Protein AF-G6FTT4-F1 (afdb_monomer)

Sequence (65 aa):
MKVSNTRKDFHYKTAKKLLSQQKHVAHEKLNIKGLAKSRLAKSVNDAGCGQFLQILSIKLLRTAH

Radius of gyration: 13.19 Å; Cα contacts (8 Å, |Δi|>4): 15; chains: 1; bounding box: 34×22×34 Å

Structure (mmCIF, N/CA/C/O backbone):
data_AF-G6FTT4-F1
#
_entry.id   AF-G6FTT4-F1
#
loop_
_atom_site.group_PDB
_atom_site.id
_atom_site.type_symbol
_atom_site.label_atom_id
_atom_site.label_alt_id
_atom_site.label_comp_id
_atom_site.label_asym_id
_atom_site.label_entity_id
_atom_site.label_seq_id
_atom_site.pdbx_PDB_ins_code
_atom_site.Cartn_x
_atom_site.Cartn_y
_atom_site.Cartn_z
_atom_site.occupancy
_atom_site.B_iso_or_equiv
_atom_site.auth_seq_id
_atom_site.auth_comp_id
_atom_site.auth_asym_id
_atom_site.auth_atom_id
_atom_site.pdbx_PDB_model_num
ATOM 1 N N . MET A 1 1 ? 14.757 8.400 5.683 1.00 58.22 1 MET A N 1
ATOM 2 C CA . MET A 1 1 ? 13.798 7.677 6.557 1.00 58.22 1 MET A CA 1
ATOM 3 C C . MET A 1 1 ? 12.441 8.383 6.781 1.00 58.22 1 MET A C 1
ATOM 5 O O . MET A 1 1 ? 11.520 7.725 7.238 1.00 58.22 1 MET A O 1
ATOM 9 N N . LYS A 1 2 ? 12.247 9.669 6.416 1.00 62.56 2 LYS A N 1
ATOM 10 C CA . LYS A 1 2 ? 10.955 10.387 6.574 1.00 62.56 2 LYS A CA 1
ATOM 11 C C . LYS A 1 2 ? 9.863 9.971 5.571 1.00 62.56 2 LYS A C 1
ATOM 13 O O . LYS A 1 2 ? 8.752 9.651 5.972 1.00 62.56 2 LYS A O 1
ATOM 18 N N . VAL A 1 3 ? 10.202 9.881 4.282 1.00 66.69 3 VAL A N 1
ATOM 19 C CA . VAL A 1 3 ? 9.238 9.620 3.188 1.00 66.69 3 VAL A CA 1
ATOM 20 C C . VAL A 1 3 ? 8.526 8.263 3.317 1.00 66.69 3 VAL A C 1
ATOM 22 O O . VAL A 1 3 ? 7.337 8.142 3.034 1.00 66.69 3 VAL A O 1
ATOM 25 N N . SER A 1 4 ? 9.231 7.230 3.791 1.00 65.38 4 SER A N 1
ATOM 26 C CA . SER A 1 4 ? 8.657 5.886 3.966 1.00 65.38 4 SER A CA 1
ATOM 27 C C . SER A 1 4 ? 7.580 5.842 5.059 1.00 65.38 4 SER A C 1
ATOM 29 O O . SER A 1 4 ? 6.562 5.169 4.900 1.00 65.38 4 SER A O 1
ATOM 31 N N . ASN A 1 5 ? 7.769 6.602 6.143 1.00 68.88 5 ASN A N 1
ATOM 32 C CA . ASN A 1 5 ? 6.796 6.692 7.231 1.00 68.88 5 ASN A CA 1
ATOM 33 C C . ASN A 1 5 ? 5.565 7.505 6.817 1.00 68.88 5 ASN A C 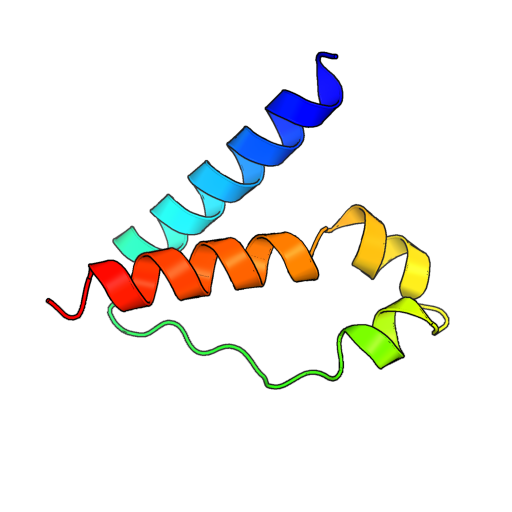1
ATOM 35 O O . ASN A 1 5 ? 4.448 7.091 7.112 1.00 68.88 5 ASN A O 1
ATOM 39 N N . THR A 1 6 ? 5.748 8.587 6.052 1.00 71.19 6 THR A N 1
ATOM 40 C CA . THR A 1 6 ? 4.636 9.361 5.475 1.00 71.19 6 THR A CA 1
ATOM 41 C C . THR A 1 6 ? 3.755 8.502 4.564 1.00 71.19 6 THR A C 1
ATOM 43 O O . THR A 1 6 ? 2.533 8.555 4.667 1.00 71.19 6 THR A O 1
ATOM 46 N N . ARG A 1 7 ? 4.355 7.650 3.721 1.00 71.75 7 ARG A N 1
ATOM 47 C CA . ARG A 1 7 ? 3.601 6.729 2.855 1.00 71.75 7 ARG A CA 1
ATOM 48 C C . ARG A 1 7 ? 2.789 5.714 3.665 1.00 71.75 7 ARG A C 1
ATOM 50 O O . ARG A 1 7 ? 1.623 5.480 3.363 1.00 71.75 7 ARG A O 1
ATOM 57 N N . LYS A 1 8 ? 3.373 5.148 4.729 1.00 72.75 8 LYS A N 1
A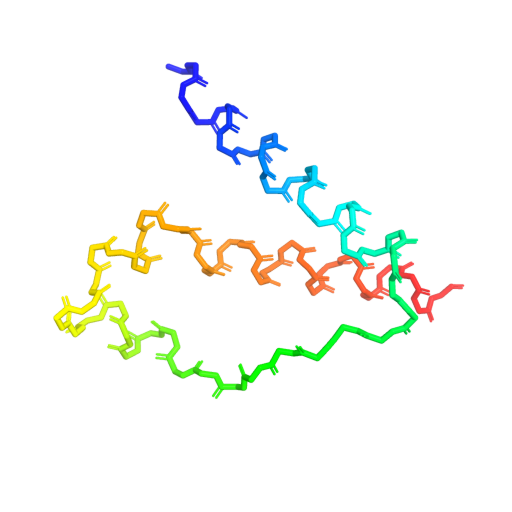TOM 58 C CA . LYS A 1 8 ? 2.650 4.246 5.641 1.00 72.75 8 LYS A CA 1
ATOM 59 C C . LYS A 1 8 ? 1.470 4.948 6.318 1.00 72.75 8 LYS A C 1
ATOM 61 O O . LYS A 1 8 ? 0.375 4.396 6.330 1.00 72.75 8 LYS A O 1
ATOM 66 N N . ASP A 1 9 ? 1.675 6.156 6.837 1.00 76.31 9 ASP A N 1
ATOM 67 C CA . ASP A 1 9 ? 0.625 6.936 7.502 1.00 76.31 9 ASP A CA 1
ATOM 68 C C . ASP A 1 9 ? -0.533 7.281 6.548 1.00 76.31 9 ASP A C 1
ATOM 70 O O . ASP A 1 9 ? -1.700 7.104 6.901 1.00 76.31 9 ASP A O 1
ATOM 74 N N . PHE A 1 10 ? -0.225 7.658 5.301 1.00 78.75 10 PHE A N 1
ATOM 75 C CA . PHE A 1 10 ? -1.234 7.872 4.260 1.00 78.75 10 PHE A CA 1
ATOM 76 C C . PHE A 1 10 ? -2.078 6.615 4.011 1.00 78.75 10 PHE A C 1
ATOM 78 O O . PHE A 1 10 ? -3.308 6.689 4.014 1.00 78.75 10 PHE A O 1
ATOM 85 N N . HIS A 1 11 ? -1.448 5.444 3.868 1.00 73.31 11 HIS A N 1
ATOM 86 C CA . HIS A 1 11 ? -2.182 4.189 3.688 1.00 73.31 11 HIS A CA 1
ATOM 87 C C . HIS A 1 11 ? -3.093 3.872 4.881 1.00 73.31 11 HIS A C 1
ATOM 89 O O . HIS A 1 11 ? -4.249 3.493 4.682 1.00 73.31 11 HIS A O 1
ATOM 95 N N . TYR A 1 12 ? -2.617 4.070 6.115 1.00 78.19 12 TYR A N 1
ATOM 96 C CA . TYR A 1 12 ? -3.416 3.829 7.319 1.00 78.19 12 TYR A CA 1
AT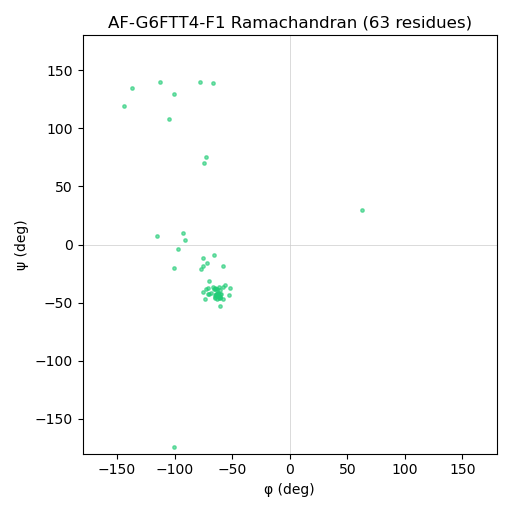OM 97 C C . TYR A 1 12 ? -4.611 4.773 7.440 1.00 78.19 12 TYR A C 1
ATOM 99 O O . TYR A 1 12 ? -5.71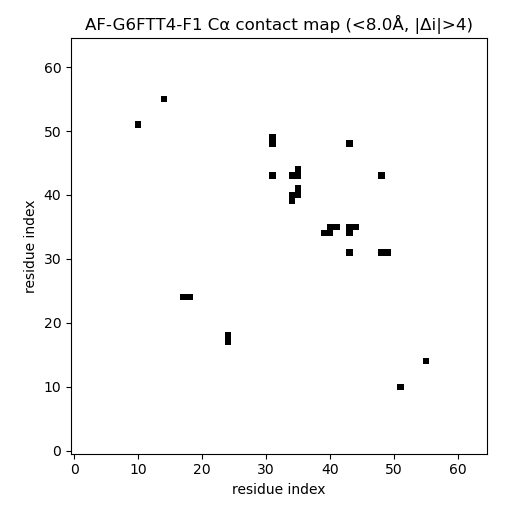1 4.320 7.765 1.00 78.19 12 TYR A O 1
ATOM 107 N N . LYS A 1 13 ? -4.418 6.066 7.165 1.00 81.56 13 LYS A N 1
ATOM 108 C CA . LYS A 1 13 ? -5.491 7.069 7.213 1.00 81.56 13 LYS A CA 1
ATOM 109 C C . LYS A 1 13 ? -6.555 6.797 6.157 1.00 81.56 13 LYS A C 1
ATOM 111 O O . LYS A 1 13 ? -7.739 6.780 6.487 1.00 81.56 13 LYS A O 1
ATOM 116 N N . THR A 1 14 ? -6.141 6.492 4.929 1.00 77.00 14 THR A N 1
ATOM 117 C CA . THR A 1 14 ? -7.055 6.137 3.837 1.00 77.00 14 THR A CA 1
ATOM 118 C C . THR A 1 14 ? -7.838 4.863 4.154 1.00 77.00 14 THR A C 1
ATOM 120 O O . THR A 1 14 ? -9.059 4.851 4.020 1.00 77.00 14 THR A O 1
ATOM 123 N N . ALA A 1 15 ? -7.181 3.821 4.676 1.00 70.81 15 ALA A N 1
ATOM 124 C CA . ALA A 1 15 ? -7.856 2.590 5.087 1.00 70.81 15 ALA A CA 1
ATOM 125 C C . ALA A 1 15 ? -8.844 2.824 6.243 1.00 70.81 15 ALA A C 1
ATOM 127 O O . ALA A 1 15 ? -9.958 2.308 6.215 1.00 70.81 15 ALA A O 1
ATOM 128 N N . LYS A 1 16 ? -8.470 3.623 7.254 1.00 78.12 16 LYS A N 1
ATOM 129 C CA . LYS A 1 16 ? -9.361 3.964 8.376 1.00 78.12 16 LYS A CA 1
ATOM 130 C C . LYS A 1 16 ? -10.594 4.735 7.896 1.00 78.12 16 LYS A C 1
ATOM 132 O O . LYS A 1 16 ? -11.685 4.421 8.349 1.00 78.12 16 LYS A O 1
ATOM 137 N N . LYS A 1 17 ? -10.424 5.682 6.966 1.00 76.19 17 LYS A N 1
ATOM 138 C CA . LYS A 1 17 ? -11.523 6.459 6.373 1.00 76.19 17 LYS A CA 1
ATOM 139 C C . LYS A 1 17 ? -12.481 5.579 5.564 1.00 76.19 17 LYS A C 1
ATOM 141 O O . LYS A 1 17 ? -13.688 5.681 5.743 1.00 76.19 17 LYS A O 1
ATOM 146 N N . LEU A 1 18 ? -11.955 4.687 4.723 1.00 67.50 18 LEU A N 1
ATOM 147 C CA . LEU A 1 18 ? -12.775 3.754 3.939 1.00 67.50 18 LEU A CA 1
ATOM 148 C C . LEU A 1 18 ? -13.592 2.820 4.842 1.00 67.50 18 LEU A C 1
ATOM 150 O O . LEU A 1 18 ? -14.792 2.664 4.638 1.00 67.50 18 LEU A O 1
ATOM 154 N N . LEU A 1 19 ? -12.963 2.271 5.885 1.00 65.75 19 LEU A N 1
ATOM 155 C CA . LEU A 1 19 ? -13.627 1.385 6.846 1.00 65.75 19 LEU A CA 1
ATOM 156 C C . LEU A 1 19 ? -14.630 2.119 7.748 1.00 65.75 19 LEU A C 1
ATOM 158 O O . LEU A 1 19 ? -15.621 1.525 8.152 1.00 65.75 19 LEU A O 1
ATOM 162 N N . SER A 1 20 ? -14.403 3.399 8.067 1.00 70.06 20 SER A N 1
ATOM 163 C CA . SER A 1 20 ? -15.355 4.186 8.863 1.00 70.06 20 SER A CA 1
ATOM 164 C C . SER A 1 20 ? -16.562 4.664 8.058 1.00 70.06 20 SER A C 1
ATOM 166 O O . SER A 1 20 ? -17.571 5.025 8.652 1.00 70.06 20 SER A O 1
ATOM 168 N N . GLN A 1 21 ? -16.452 4.727 6.726 1.00 66.75 21 GLN A N 1
ATOM 169 C CA . GLN A 1 21 ? -17.505 5.256 5.857 1.00 66.75 21 GLN A CA 1
ATOM 170 C C . GLN A 1 21 ? -18.358 4.172 5.186 1.00 66.75 21 GLN A C 1
ATOM 172 O O . GLN A 1 21 ? -19.470 4.491 4.770 1.00 66.75 21 GLN A O 1
ATOM 177 N N . GLN A 1 22 ? -17.901 2.915 5.074 1.00 54.97 22 GLN A N 1
ATOM 178 C CA . GLN A 1 22 ? -18.647 1.878 4.346 1.00 54.97 22 GLN A CA 1
ATOM 179 C C . GLN A 1 22 ? -18.685 0.513 5.043 1.00 54.97 22 GLN A C 1
ATOM 181 O O . GLN A 1 22 ? -17.666 -0.024 5.465 1.00 54.97 22 GLN A O 1
ATOM 186 N N . LYS A 1 23 ? -19.890 -0.078 5.081 1.00 57.47 23 LYS A N 1
ATOM 187 C CA . LYS A 1 23 ? -20.160 -1.444 5.564 1.00 57.47 23 LYS A CA 1
ATOM 188 C C . LYS A 1 23 ? -19.720 -2.544 4.580 1.00 57.47 23 LYS A C 1
ATOM 190 O O . LYS A 1 23 ? -19.664 -3.700 4.973 1.00 57.47 23 LYS A O 1
ATOM 195 N N . HIS A 1 24 ? -19.370 -2.204 3.334 1.00 52.41 24 HIS A N 1
ATOM 196 C CA . HIS A 1 24 ? -18.856 -3.142 2.329 1.00 52.41 24 HIS A CA 1
ATOM 197 C C . HIS A 1 24 ? -17.796 -2.457 1.458 1.00 52.41 24 HIS A C 1
ATOM 199 O O . HIS A 1 24 ? -18.093 -1.479 0.780 1.00 52.41 24 HIS A O 1
ATOM 205 N N . VAL A 1 25 ? -16.563 -2.973 1.470 1.00 59.47 25 VAL A N 1
ATOM 206 C CA . VAL A 1 25 ? -15.471 -2.521 0.593 1.00 59.47 25 VAL A CA 1
ATOM 207 C C . VAL A 1 25 ? -15.282 -3.575 -0.494 1.00 59.47 25 VAL A C 1
ATOM 209 O O . VAL A 1 25 ? -14.787 -4.664 -0.215 1.00 59.47 25 VAL A O 1
ATOM 212 N N . ALA A 1 26 ? -15.682 -3.261 -1.725 1.00 58.03 26 ALA A N 1
ATO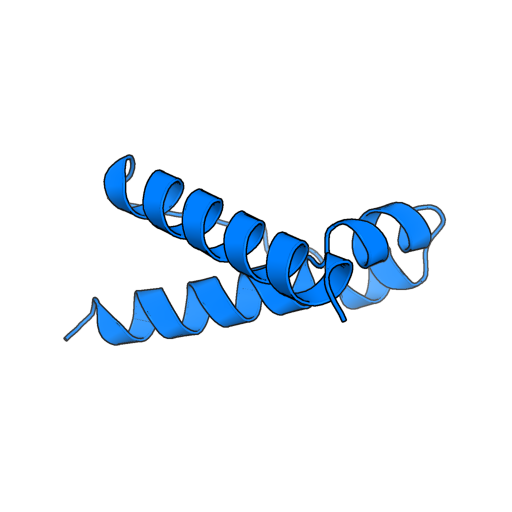M 213 C CA . ALA A 1 26 ? -15.422 -4.098 -2.891 1.00 58.03 26 ALA A CA 1
ATOM 214 C C . ALA A 1 26 ? -14.233 -3.525 -3.671 1.00 58.03 26 ALA A C 1
ATOM 216 O O . ALA A 1 26 ? -14.200 -2.337 -3.984 1.00 58.03 26 ALA A O 1
ATOM 217 N N . HIS A 1 27 ? -13.254 -4.369 -3.983 1.00 60.59 27 HIS A N 1
ATOM 218 C CA . HIS A 1 27 ? -12.203 -4.046 -4.943 1.00 60.59 27 HIS A CA 1
ATOM 219 C C . HIS A 1 27 ? -12.361 -4.935 -6.178 1.00 60.59 27 HIS A C 1
ATOM 221 O O . HIS A 1 27 ? -12.653 -6.130 -6.063 1.00 60.59 27 HIS A O 1
ATOM 227 N N . GLU A 1 28 ? -12.153 -4.381 -7.366 1.00 62.53 28 GLU A N 1
ATOM 228 C CA . GLU A 1 28 ? -12.083 -5.197 -8.574 1.00 62.53 28 GLU A CA 1
ATOM 229 C C . GLU A 1 28 ? -10.844 -6.096 -8.516 1.00 62.53 28 GLU A C 1
ATOM 231 O O . GLU A 1 28 ? -9.762 -5.674 -8.092 1.00 62.53 28 GLU A O 1
ATOM 236 N N . LYS A 1 29 ? -10.986 -7.357 -8.942 1.00 63.38 29 LYS A N 1
ATOM 237 C CA . LYS A 1 29 ? -9.877 -8.317 -9.020 1.00 63.38 29 LYS A CA 1
ATOM 238 C C . LYS A 1 29 ? -8.980 -7.973 -10.216 1.00 63.38 29 LYS A C 1
ATOM 240 O O . LYS A 1 29 ? -8.949 -8.678 -11.218 1.00 63.38 29 LYS A O 1
ATOM 245 N N . LEU A 1 30 ? -8.257 -6.864 -10.114 1.00 65.19 30 LEU A N 1
ATOM 246 C CA . LEU A 1 30 ? -7.318 -6.402 -11.129 1.00 65.19 30 LEU A CA 1
ATOM 247 C C . LEU A 1 30 ? -6.014 -7.204 -11.044 1.00 65.19 30 LEU A C 1
ATOM 249 O O . LEU A 1 30 ? -5.499 -7.476 -9.956 1.00 65.19 30 LEU A O 1
ATOM 253 N N . ASN A 1 31 ? -5.438 -7.565 -12.195 1.00 70.81 31 ASN A N 1
ATOM 254 C CA . ASN A 1 31 ? -4.115 -8.189 -12.258 1.00 70.81 31 ASN A CA 1
ATOM 255 C C . ASN A 1 31 ? -3.029 -7.140 -11.959 1.00 70.81 31 ASN A C 1
ATOM 257 O O . ASN A 1 31 ? -2.330 -6.672 -12.857 1.00 70.81 31 ASN A O 1
ATOM 261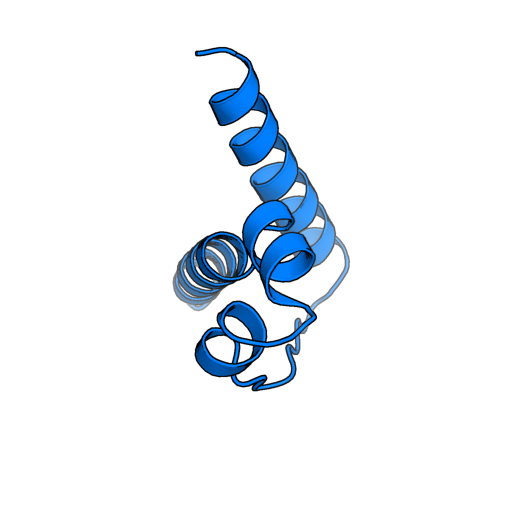 N N . ILE A 1 32 ? -2.884 -6.770 -10.684 1.00 72.44 32 ILE A N 1
ATOM 262 C CA . ILE A 1 32 ? -1.923 -5.760 -10.218 1.00 72.44 32 ILE A CA 1
ATOM 263 C C . ILE A 1 32 ? -0.493 -6.120 -10.641 1.00 72.44 32 ILE A C 1
ATOM 265 O O . ILE A 1 32 ? 0.280 -5.238 -11.003 1.00 72.44 32 ILE A O 1
ATOM 269 N N . LYS A 1 33 ? -0.150 -7.418 -10.678 1.00 74.94 33 LYS A N 1
ATOM 270 C CA . LYS A 1 33 ? 1.155 -7.896 -11.166 1.00 74.94 33 LYS A CA 1
ATOM 271 C C . LYS A 1 33 ? 1.362 -7.602 -12.655 1.00 74.94 33 LYS A C 1
ATOM 273 O O . LYS A 1 33 ? 2.473 -7.264 -13.047 1.00 74.94 33 LYS A O 1
ATOM 278 N N . GLY A 1 34 ? 0.317 -7.732 -13.471 1.00 77.88 34 GLY A N 1
ATOM 279 C CA . GLY A 1 34 ? 0.340 -7.371 -14.890 1.00 77.88 34 GLY A CA 1
ATOM 280 C C . GLY A 1 34 ? 0.411 -5.858 -15.098 1.00 77.88 34 GLY A C 1
ATOM 281 O O . GLY A 1 34 ? 1.223 -5.378 -15.884 1.00 77.88 34 GLY A O 1
ATOM 282 N N . LEU A 1 35 ? -0.364 -5.090 -14.328 1.00 78.75 35 LEU A N 1
ATOM 283 C CA . LEU A 1 35 ? -0.366 -3.626 -14.398 1.00 78.75 35 LEU A CA 1
ATOM 284 C C . LEU A 1 35 ? 0.980 -3.022 -13.969 1.00 78.75 35 LEU A C 1
ATOM 286 O O . LEU A 1 35 ? 1.461 -2.097 -14.624 1.00 78.75 35 LEU A O 1
ATOM 290 N N . ALA A 1 36 ? 1.636 -3.611 -12.964 1.00 78.81 36 ALA A N 1
ATOM 291 C CA . ALA A 1 36 ? 2.985 -3.253 -12.515 1.00 78.81 36 ALA A CA 1
ATOM 292 C C . ALA A 1 36 ? 4.093 -3.541 -13.550 1.00 78.81 36 ALA A C 1
ATOM 294 O O . ALA A 1 36 ? 5.231 -3.125 -13.357 1.00 78.81 36 ALA A O 1
ATOM 295 N N . LYS A 1 37 ? 3.780 -4.245 -14.647 1.00 83.00 37 LYS A N 1
ATOM 296 C CA . LYS A 1 37 ? 4.695 -4.518 -15.771 1.00 83.00 37 LYS A CA 1
ATOM 297 C C . LYS A 1 37 ? 4.245 -3.865 -17.084 1.00 83.00 37 LYS A C 1
ATOM 299 O O . LYS A 1 37 ? 4.813 -4.136 -18.135 1.00 83.00 37 LYS A O 1
ATOM 304 N N . SER A 1 38 ? 3.208 -3.033 -17.032 1.00 83.69 38 SER A N 1
ATOM 305 C CA . SER A 1 38 ? 2.627 -2.356 -18.195 1.00 83.69 38 SER A CA 1
ATOM 306 C C . SER A 1 38 ? 3.095 -0.898 -18.290 1.00 83.69 38 SER A C 1
ATOM 308 O O . SER A 1 38 ? 3.871 -0.424 -17.462 1.00 83.69 38 SER A O 1
ATOM 310 N N . ARG A 1 39 ? 2.549 -0.131 -19.241 1.00 83.31 39 ARG A N 1
ATOM 311 C CA . ARG A 1 39 ? 2.746 1.331 -19.308 1.00 83.31 39 ARG A CA 1
ATOM 312 C C . ARG A 1 39 ? 2.301 2.078 -18.039 1.00 83.31 39 ARG A C 1
ATOM 314 O O . ARG A 1 39 ? 2.741 3.199 -17.818 1.00 83.31 39 ARG A O 1
ATOM 321 N N . LEU A 1 40 ? 1.476 1.455 -17.192 1.00 79.62 40 LEU A N 1
ATOM 322 C CA . LEU A 1 40 ? 1.022 2.000 -15.907 1.00 79.62 40 LEU A CA 1
ATOM 323 C C . LEU A 1 40 ? 1.932 1.620 -14.724 1.00 79.62 40 LEU A C 1
ATOM 325 O O . LEU A 1 40 ? 1.627 1.973 -13.586 1.00 79.62 40 LEU A O 1
ATOM 329 N N . ALA A 1 41 ? 3.049 0.923 -14.969 1.00 81.25 41 ALA A N 1
ATOM 330 C CA . ALA A 1 41 ? 3.926 0.390 -13.927 1.00 81.25 41 ALA A CA 1
ATOM 331 C C . ALA A 1 41 ? 4.372 1.445 -12.907 1.00 81.25 41 ALA A C 1
ATOM 333 O O . ALA A 1 41 ? 4.313 1.196 -11.705 1.00 81.25 41 ALA A O 1
ATOM 334 N N . LYS A 1 42 ? 4.757 2.641 -13.374 1.00 79.69 42 LYS A N 1
ATOM 335 C CA . LYS A 1 42 ? 5.184 3.744 -12.503 1.00 79.69 42 LYS A CA 1
ATOM 336 C C . LYS A 1 42 ? 4.072 4.159 -11.539 1.00 79.69 42 LYS A C 1
ATOM 338 O O . LYS A 1 42 ? 4.281 4.138 -10.335 1.00 79.69 42 LYS A O 1
ATOM 343 N N . SER A 1 43 ? 2.876 4.445 -12.049 1.00 78.56 43 SER A N 1
ATOM 344 C CA . SER A 1 43 ? 1.731 4.853 -11.226 1.00 78.56 43 SER A CA 1
ATOM 345 C C . SER A 1 43 ? 1.284 3.758 -10.254 1.00 78.56 43 SER A C 1
ATOM 347 O O . SER A 1 43 ? 0.944 4.060 -9.115 1.00 78.56 43 SER A O 1
ATOM 349 N N . VAL A 1 44 ? 1.319 2.488 -10.669 1.00 78.75 44 VAL A N 1
ATOM 350 C CA . VAL A 1 44 ? 0.952 1.339 -9.819 1.00 78.75 44 VAL A CA 1
ATOM 351 C C . VAL A 1 44 ? 1.962 1.130 -8.688 1.00 78.75 44 VAL A C 1
ATOM 353 O O . VAL A 1 44 ? 1.568 0.878 -7.545 1.00 78.75 44 VAL A O 1
ATOM 356 N N . ASN A 1 45 ? 3.258 1.256 -8.988 1.00 77.12 45 ASN A N 1
ATOM 357 C CA . ASN A 1 45 ? 4.315 1.153 -7.986 1.00 77.12 45 ASN A CA 1
ATOM 358 C C . ASN A 1 45 ? 4.330 2.363 -7.040 1.00 77.12 45 ASN A C 1
ATOM 360 O O . ASN A 1 45 ? 4.432 2.166 -5.829 1.00 77.12 45 ASN A O 1
ATOM 364 N N . ASP A 1 46 ? 4.170 3.582 -7.562 1.00 76.75 46 ASP A N 1
ATOM 365 C CA . ASP A 1 46 ? 4.120 4.821 -6.770 1.00 76.75 46 ASP A CA 1
ATOM 366 C C . ASP A 1 46 ? 2.903 4.838 -5.831 1.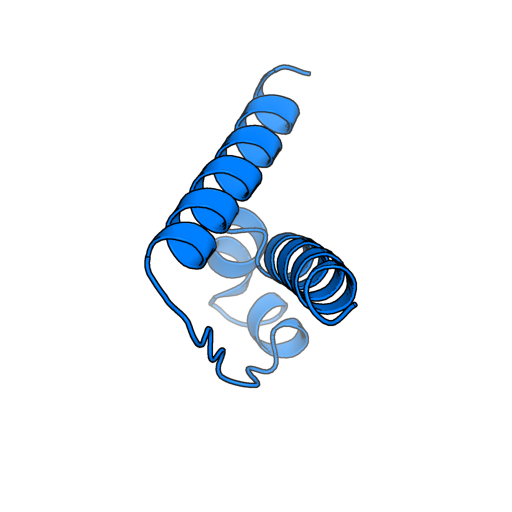00 76.75 46 ASP A C 1
ATOM 368 O O . ASP A 1 46 ? 3.010 5.245 -4.673 1.00 76.75 46 ASP A O 1
ATOM 372 N N . ALA A 1 47 ? 1.757 4.323 -6.291 1.00 73.12 47 ALA A N 1
ATOM 373 C CA . ALA A 1 47 ? 0.551 4.187 -5.478 1.00 73.12 47 ALA A CA 1
ATOM 374 C C . ALA A 1 47 ? 0.651 3.087 -4.404 1.00 73.12 47 ALA A C 1
ATOM 376 O O . ALA A 1 47 ? -0.168 3.053 -3.485 1.00 73.12 47 ALA A O 1
ATOM 377 N N . GLY A 1 48 ? 1.623 2.169 -4.496 1.00 74.31 48 GLY A N 1
ATOM 378 C CA . GLY A 1 48 ? 1.804 1.097 -3.513 1.00 74.31 48 GLY A CA 1
ATOM 379 C C . GLY A 1 48 ? 0.617 0.129 -3.427 1.00 74.31 48 GLY A C 1
ATOM 380 O O . GLY A 1 48 ? 0.368 -0.439 -2.360 1.00 74.31 48 GLY A O 1
ATOM 381 N N . CYS A 1 49 ? -0.121 -0.073 -4.529 1.00 69.44 49 CYS A N 1
ATOM 382 C CA . CYS A 1 49 ? -1.383 -0.828 -4.559 1.00 69.44 49 CYS A CA 1
ATOM 383 C C . CYS A 1 49 ? -1.277 -2.225 -3.925 1.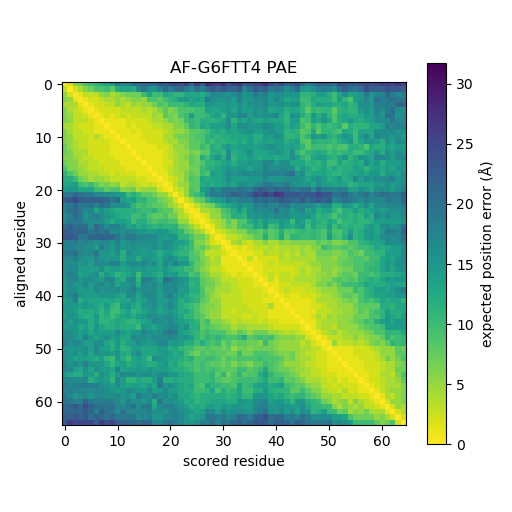00 69.44 49 CYS A C 1
ATOM 385 O O . CYS A 1 49 ? -2.186 -2.652 -3.218 1.00 69.44 49 CYS A O 1
ATOM 387 N N . GLY A 1 50 ? -0.152 -2.924 -4.116 1.00 71.25 50 GLY A N 1
ATOM 388 C CA . GLY A 1 50 ? 0.078 -4.238 -3.506 1.00 71.25 50 GLY A CA 1
ATOM 389 C C . GLY A 1 50 ? 0.132 -4.207 -1.971 1.00 71.25 50 GLY A C 1
ATOM 390 O O . GLY A 1 50 ? -0.494 -5.041 -1.321 1.00 71.25 50 GL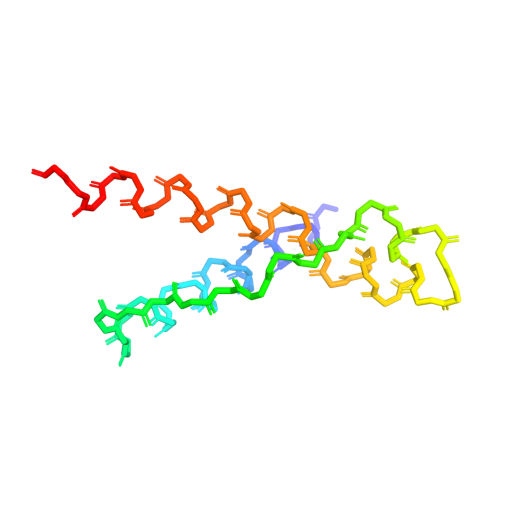Y A O 1
ATOM 391 N N . GLN A 1 51 ? 0.826 -3.224 -1.381 1.00 73.25 51 GLN A N 1
ATOM 392 C CA . GLN A 1 51 ? 0.896 -3.080 0.080 1.00 73.25 51 GLN A CA 1
ATOM 393 C C . GLN A 1 51 ? -0.437 -2.612 0.666 1.00 73.25 51 GLN A C 1
ATOM 395 O O . GLN A 1 51 ? -0.847 -3.080 1.726 1.00 73.25 51 GLN A O 1
ATOM 400 N N . PHE A 1 52 ? -1.136 -1.718 -0.034 1.00 71.31 52 PHE A N 1
ATOM 401 C CA . PHE A 1 52 ? -2.450 -1.240 0.383 1.00 71.31 52 PHE A CA 1
ATOM 402 C C . PHE A 1 52 ? -3.481 -2.380 0.466 1.00 71.31 52 PHE A C 1
ATOM 404 O O . PHE A 1 52 ? -4.177 -2.504 1.474 1.00 71.31 52 PHE A O 1
ATOM 411 N N . LEU A 1 53 ? -3.521 -3.265 -0.538 1.00 71.12 53 LEU A N 1
ATOM 412 C CA . LEU A 1 53 ? -4.410 -4.432 -0.545 1.00 71.12 53 LEU A CA 1
ATOM 413 C C . LEU A 1 53 ? -4.068 -5.447 0.557 1.00 71.12 53 LEU A C 1
ATOM 415 O O . LEU A 1 53 ? -4.975 -5.981 1.192 1.00 71.12 53 LEU A O 1
ATOM 419 N N . GLN A 1 54 ? -2.780 -5.674 0.846 1.00 74.31 54 GLN A N 1
ATOM 420 C CA . GLN A 1 54 ? -2.371 -6.520 1.977 1.00 74.31 54 GLN A CA 1
ATOM 421 C C . GLN A 1 54 ? -2.867 -5.962 3.318 1.00 74.31 54 GLN A C 1
ATOM 423 O O . GLN A 1 54 ? -3.416 -6.707 4.129 1.00 74.31 54 GLN A O 1
ATOM 428 N N . ILE A 1 55 ? -2.722 -4.651 3.545 1.00 72.06 55 ILE A N 1
ATOM 429 C CA . ILE A 1 55 ? -3.197 -3.991 4.772 1.00 72.06 55 ILE A CA 1
ATOM 430 C C . ILE A 1 55 ? -4.724 -4.095 4.891 1.00 72.06 55 ILE A C 1
ATOM 432 O O . ILE A 1 55 ? -5.233 -4.389 5.975 1.00 72.06 55 ILE A O 1
ATOM 436 N N . LEU A 1 56 ? -5.455 -3.891 3.789 1.00 69.50 56 LEU A N 1
ATOM 437 C CA . LEU A 1 56 ? -6.914 -4.011 3.760 1.00 69.50 56 LEU A CA 1
ATOM 438 C C . LEU A 1 56 ? -7.372 -5.442 4.078 1.00 69.50 56 LEU A C 1
ATOM 440 O O . LEU A 1 56 ? -8.230 -5.623 4.939 1.00 69.50 56 LEU A O 1
ATOM 444 N N . SER A 1 57 ? -6.754 -6.454 3.460 1.00 70.94 57 SER A N 1
ATOM 445 C CA . SER A 1 57 ? -7.070 -7.867 3.704 1.00 70.94 57 SER A CA 1
ATOM 446 C C . SER A 1 57 ? -6.835 -8.265 5.162 1.00 70.94 57 SER A C 1
ATOM 448 O O . SER A 1 57 ? -7.701 -8.888 5.768 1.00 70.94 57 SER A O 1
ATOM 450 N N . ILE A 1 58 ? -5.697 -7.872 5.750 1.00 71.00 58 ILE A N 1
ATOM 451 C CA . ILE A 1 58 ? -5.382 -8.157 7.161 1.00 71.00 58 ILE A CA 1
ATOM 452 C C . ILE A 1 58 ? -6.418 -7.518 8.091 1.00 71.00 58 ILE A C 1
ATOM 454 O O . ILE A 1 58 ? -6.796 -8.112 9.101 1.00 71.00 58 ILE A O 1
ATOM 458 N N . LYS A 1 59 ? -6.878 -6.303 7.776 1.00 64.75 59 LYS A N 1
ATOM 459 C CA . LYS A 1 59 ? -7.824 -5.580 8.628 1.00 64.75 59 LYS A CA 1
ATOM 460 C C . LYS A 1 59 ? -9.240 -6.141 8.523 1.00 64.75 59 LYS A C 1
ATOM 462 O O . LYS A 1 59 ? -9.874 -6.320 9.555 1.00 64.75 59 LYS A O 1
ATOM 467 N N . LEU A 1 60 ? -9.701 -6.491 7.322 1.00 62.00 60 LEU A N 1
ATOM 468 C CA . LEU A 1 60 ? -11.004 -7.134 7.123 1.00 62.00 60 LEU A CA 1
ATOM 469 C C . LEU A 1 60 ? -11.080 -8.505 7.811 1.00 62.00 60 LEU A C 1
ATOM 471 O O . LEU A 1 60 ? -12.045 -8.757 8.523 1.00 62.00 60 LEU A O 1
ATOM 475 N N . LEU A 1 61 ? -10.033 -9.334 7.708 1.00 63.06 61 LEU A N 1
ATOM 476 C CA . LEU A 1 61 ? -9.950 -10.617 8.426 1.00 63.06 61 LEU A CA 1
ATOM 477 C C . LEU A 1 61 ? -10.053 -10.459 9.952 1.00 63.06 61 LEU A C 1
ATOM 479 O O . LEU A 1 61 ? -10.682 -11.281 10.604 1.00 63.06 61 LEU A O 1
ATOM 483 N N . ARG A 1 62 ? -9.479 -9.394 10.527 1.00 58.09 62 ARG A N 1
ATOM 484 C CA . ARG A 1 62 ? -9.578 -9.116 11.974 1.00 58.09 62 ARG A CA 1
ATOM 485 C C . ARG A 1 62 ? -10.927 -8.567 12.425 1.00 58.09 62 ARG A C 1
ATOM 487 O O . ARG A 1 62 ? -11.175 -8.558 13.618 1.00 58.09 62 ARG A O 1
ATOM 494 N N . THR A 1 63 ? -11.739 -8.047 11.508 1.00 55.47 63 THR A N 1
ATOM 495 C CA . THR A 1 63 ? -13.047 -7.452 11.842 1.00 55.47 63 THR A CA 1
ATOM 496 C C . THR A 1 63 ? -14.196 -8.448 11.634 1.00 55.47 63 THR A C 1
ATOM 498 O O . THR A 1 63 ? -15.343 -8.122 11.907 1.00 55.47 63 THR A O 1
ATOM 501 N N . ALA A 1 64 ? -13.894 -9.644 11.115 1.00 55.81 64 ALA A N 1
ATOM 502 C CA . ALA A 1 64 ? -14.834 -10.747 10.911 1.00 55.81 64 ALA A CA 1
ATOM 503 C C . ALA A 1 64 ? -14.884 -11.733 12.102 1.00 55.81 64 ALA A C 1
ATOM 505 O O . ALA A 1 64 ? -15.474 -12.804 11.978 1.00 55.81 64 ALA A O 1
ATOM 506 N N . HIS A 1 65 ? -14.254 -11.375 13.223 1.00 45.94 65 HIS A N 1
ATOM 507 C CA . HIS A 1 65 ? -14.291 -12.064 14.513 1.00 45.94 65 HIS A CA 1
ATOM 508 C C . HIS A 1 65 ? -14.798 -11.080 15.572 1.00 45.94 65 HIS A C 1
ATOM 510 O O . HIS A 1 65 ? -15.381 -11.550 16.573 1.00 45.94 65 HIS A O 1
#

Foldseek 3Di:
DPVVVVLVVVLVVVLVVVVVPDPDDDDPPDPLVVCCVDPNVVVSVVNVVVVSVVVNVVVVVVVVD

pLDDT: mean 70.06, std 8.41, range [45.94, 83.69]

Solvent-accessible surface area (backbone atoms only — not comparable to full-atom values): 4042 Å² total; per-residue (Å²): 125,65,70,65,53,54,54,52,51,52,51,52,52,51,51,51,51,53,60,75,73,41,99,72,88,85,75,80,92,67,64,59,75,58,43,49,72,42,99,51,18,64,61,43,58,75,67,36,52,72,62,51,52,52,56,49,53,58,51,53,63,66,70,77,113

Secondary structure (DSSP, 8-state):
-HHHHHHHHHHHHHHHHHHHH-S--------HHHHTTSTTHHHHHHTTHHHHHHHHHHHHHHH--

Organism: NCBI:txid741277

Mean predicted aligned error: 10.83 Å